Protein AF-A0A846E7J3-F1 (afdb_monomer_lite)

Radius of gyration: 18.84 Å; chains: 1; bounding box: 64×31×43 Å

Structure (mmCIF, N/CA/C/O backbone):
data_AF-A0A846E7J3-F1
#
_entry.id   AF-A0A846E7J3-F1
#
loop_
_atom_site.group_PDB
_atom_site.id
_atom_site.type_symbol
_atom_site.label_atom_id
_atom_site.label_alt_id
_atom_site.label_comp_id
_atom_site.label_asym_id
_atom_site.label_entity_id
_atom_site.label_seq_id
_atom_site.pdbx_PDB_ins_code
_atom_site.Cartn_x
_atom_site.Cartn_y
_atom_site.Cartn_z
_atom_site.occupancy
_atom_site.B_iso_or_equiv
_atom_site.auth_seq_id
_atom_site.auth_comp_id
_atom_site.auth_asym_id
_atom_site.auth_atom_id
_atom_site.pdbx_PDB_model_num
ATOM 1 N N . MET A 1 1 ? -10.128 17.263 27.820 1.00 51.31 1 MET A N 1
ATOM 2 C CA . MET A 1 1 ? -9.434 16.564 26.718 1.00 51.31 1 MET A CA 1
ATOM 3 C C . MET A 1 1 ? -9.575 15.073 26.959 1.00 51.31 1 MET A C 1
ATOM 5 O O . MET A 1 1 ? -9.125 14.605 27.996 1.00 51.31 1 MET A O 1
ATOM 9 N N . HIS A 1 2 ? -10.290 14.361 26.090 1.00 52.81 2 HIS A N 1
ATOM 10 C CA . HIS A 1 2 ? -10.452 12.909 26.187 1.00 52.81 2 HIS A CA 1
ATOM 11 C C . HIS A 1 2 ? -9.273 12.268 25.447 1.00 52.81 2 HIS A C 1
ATOM 13 O O . HIS A 1 2 ? -9.056 12.576 24.278 1.00 52.81 2 HIS A O 1
ATOM 19 N N . ARG A 1 3 ? -8.457 11.469 26.140 1.00 58.25 3 ARG A N 1
ATOM 20 C CA . ARG A 1 3 ? -7.334 10.749 25.526 1.00 58.25 3 ARG A CA 1
ATOM 21 C C . ARG A 1 3 ? -7.919 9.536 24.789 1.00 58.25 3 ARG A C 1
ATOM 23 O O . ARG A 1 3 ? -8.652 8.788 25.436 1.00 58.25 3 ARG A O 1
ATOM 30 N N . PRO A 1 4 ? -7.647 9.342 23.488 1.00 63.47 4 PRO A N 1
ATOM 31 C CA . PRO A 1 4 ? -8.098 8.142 22.798 1.00 63.47 4 PRO A CA 1
ATOM 32 C C . PRO A 1 4 ? -7.545 6.896 23.496 1.00 63.47 4 PRO A C 1
ATOM 34 O O . PRO A 1 4 ? -6.454 6.932 24.077 1.00 63.47 4 PRO A O 1
ATOM 37 N N . SER A 1 5 ? -8.311 5.803 23.460 1.00 80.38 5 SER A N 1
ATOM 38 C CA . SER A 1 5 ? -7.813 4.499 23.910 1.00 80.38 5 SER A CA 1
ATOM 39 C C . SER A 1 5 ? -6.535 4.139 23.140 1.00 80.38 5 SER A C 1
ATOM 41 O O . SER A 1 5 ? -6.382 4.539 21.985 1.00 80.38 5 SER A O 1
ATOM 43 N N . GLU A 1 6 ? -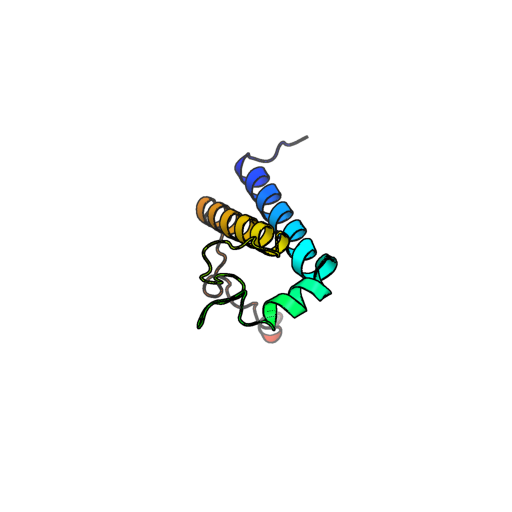5.605 3.411 23.763 1.00 80.88 6 GLU A N 1
ATOM 44 C CA . GLU A 1 6 ? -4.307 3.096 23.143 1.00 80.88 6 GLU A CA 1
ATOM 45 C C . GLU A 1 6 ? -4.454 2.402 21.779 1.00 80.88 6 GLU A C 1
ATOM 47 O O . GLU A 1 6 ? -3.697 2.714 20.864 1.00 80.88 6 GLU A O 1
ATOM 52 N N . ASN A 1 7 ? -5.493 1.578 21.614 1.00 85.12 7 ASN A N 1
ATOM 53 C CA . ASN A 1 7 ? -5.830 0.903 20.359 1.00 85.12 7 ASN A CA 1
ATOM 54 C C . ASN A 1 7 ? -6.211 1.876 19.232 1.00 85.12 7 ASN A C 1
ATOM 56 O O . ASN A 1 7 ? -5.830 1.669 18.084 1.00 85.12 7 ASN A O 1
ATOM 60 N N . ILE A 1 8 ? -6.947 2.950 19.551 1.00 91.06 8 ILE A N 1
ATOM 61 C CA . ILE A 1 8 ? -7.329 3.968 18.557 1.00 91.06 8 ILE A CA 1
ATOM 62 C C . ILE A 1 8 ? -6.087 4.723 18.088 1.00 91.06 8 ILE A C 1
ATOM 64 O O . ILE A 1 8 ? -5.933 4.954 16.897 1.00 91.06 8 ILE A O 1
ATOM 68 N N . ARG A 1 9 ? -5.176 5.057 19.008 1.00 93.88 9 ARG A N 1
ATOM 69 C CA . ARG A 1 9 ? -3.943 5.769 18.656 1.00 93.88 9 ARG A CA 1
ATOM 70 C C . ARG A 1 9 ? -3.020 4.920 17.774 1.00 93.88 9 ARG A C 1
ATOM 72 O O . ARG A 1 9 ? -2.460 5.442 16.821 1.00 93.88 9 ARG A O 1
ATOM 79 N N . GLU A 1 10 ? -2.870 3.633 18.086 1.00 95.50 10 GLU A N 1
ATOM 80 C CA . GLU A 1 10 ? -2.096 2.689 17.263 1.00 95.50 10 GLU A CA 1
ATOM 81 C C . GLU A 1 10 ? -2.689 2.567 15.849 1.00 95.50 10 GLU A C 1
ATOM 83 O O . GLU A 1 10 ? -1.955 2.595 14.866 1.00 95.50 10 GLU A O 1
ATOM 88 N N . LEU A 1 11 ? -4.021 2.520 15.733 1.00 96.31 11 LEU A N 1
ATOM 89 C CA . LEU A 1 11 ? -4.707 2.517 14.441 1.00 96.31 11 LEU A CA 1
ATOM 90 C C . LEU A 1 11 ? -4.500 3.822 13.657 1.00 96.31 11 LEU A C 1
ATOM 92 O O . LEU A 1 11 ? -4.189 3.773 12.469 1.00 96.31 11 LEU A O 1
ATOM 96 N N . GLU A 1 12 ? -4.651 4.982 14.302 1.00 97.06 12 GLU A N 1
ATOM 97 C CA . GLU A 1 12 ? -4.409 6.295 13.684 1.00 97.06 12 GLU A CA 1
ATOM 98 C C . GLU A 1 12 ? -2.970 6.420 13.167 1.00 97.06 12 GLU A C 1
ATOM 100 O O . GLU A 1 12 ? -2.747 6.910 12.057 1.00 97.06 12 GLU A O 1
ATOM 105 N N . GLU A 1 13 ? -1.997 5.947 13.946 1.00 97.56 13 GLU A N 1
ATOM 106 C CA . GLU A 1 13 ? -0.585 5.929 13.569 1.00 97.56 13 GLU A CA 1
ATOM 107 C C . GLU A 1 13 ? -0.330 4.991 12.382 1.00 97.56 13 GLU A C 1
ATOM 109 O O . GLU A 1 13 ? 0.301 5.398 11.406 1.00 97.56 13 GLU A O 1
ATOM 114 N N . ALA A 1 14 ? -0.882 3.774 12.406 1.00 98.06 14 ALA A N 1
ATOM 115 C CA . ALA A 1 14 ? -0.749 2.814 11.312 1.00 98.06 14 ALA A CA 1
ATOM 116 C C . ALA A 1 14 ? -1.358 3.336 9.997 1.00 98.06 14 ALA A C 1
ATOM 118 O O . ALA A 1 14 ? -0.728 3.235 8.943 1.00 98.06 14 ALA A O 1
ATOM 119 N N . ILE A 1 15 ? -2.546 3.951 10.056 1.00 98.12 15 ILE A N 1
ATOM 120 C CA . ILE A 1 15 ? -3.190 4.577 8.890 1.00 98.12 15 ILE A CA 1
ATOM 121 C C . ILE A 1 15 ? -2.341 5.741 8.377 1.00 98.12 15 ILE A C 1
ATOM 123 O O . ILE A 1 15 ? -2.076 5.822 7.180 1.00 98.12 15 ILE A O 1
ATOM 127 N N . SER A 1 16 ? -1.885 6.625 9.267 1.00 98.31 16 SER A N 1
ATOM 128 C CA . SER A 1 16 ? -1.083 7.791 8.878 1.00 98.31 16 SER A CA 1
ATOM 129 C C . SER A 1 16 ? 0.219 7.371 8.197 1.00 98.31 16 SER A C 1
ATOM 131 O O . SER A 1 16 ? 0.557 7.891 7.135 1.00 98.31 16 SER A O 1
ATOM 133 N N . ASN A 1 17 ? 0.913 6.376 8.754 1.00 98.31 17 ASN A N 1
ATOM 134 C CA . ASN A 1 17 ? 2.143 5.834 8.179 1.00 98.31 17 ASN A CA 1
ATOM 135 C C . ASN A 1 17 ? 1.905 5.188 6.809 1.00 98.31 17 ASN A C 1
ATOM 137 O O . ASN A 1 17 ? 2.728 5.349 5.903 1.00 98.31 17 ASN A O 1
ATOM 141 N N . PHE A 1 18 ? 0.780 4.488 6.636 1.00 98.38 18 PHE A N 1
ATOM 142 C CA . PHE A 1 18 ? 0.389 3.948 5.338 1.00 98.38 18 PHE A CA 1
ATOM 143 C C . PHE A 1 18 ? 0.153 5.059 4.310 1.00 98.38 18 PHE A C 1
ATOM 145 O O . PHE A 1 18 ? 0.728 4.990 3.228 1.00 98.38 18 PHE A O 1
ATOM 152 N N . ILE A 1 19 ? -0.624 6.095 4.647 1.00 98.50 19 ILE A N 1
ATOM 153 C CA . ILE A 1 19 ? -0.925 7.207 3.729 1.00 98.50 19 ILE A CA 1
ATOM 154 C C . ILE A 1 19 ? 0.349 7.955 3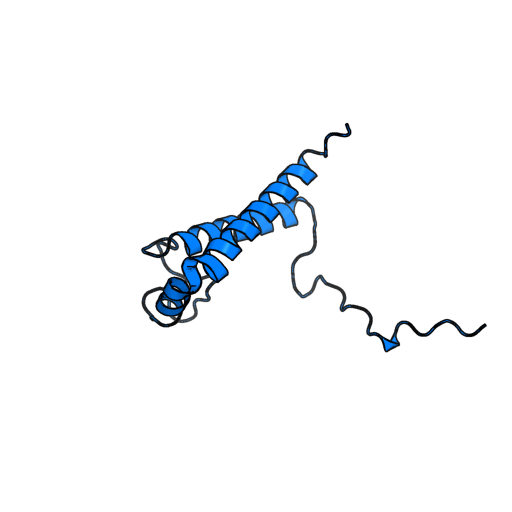.326 1.00 98.50 19 ILE A C 1
ATOM 156 O O . ILE A 1 19 ? 0.588 8.134 2.136 1.00 98.50 19 ILE A O 1
ATOM 160 N N . ILE A 1 20 ? 1.214 8.298 4.285 1.00 98.12 20 ILE A N 1
ATOM 161 C CA . ILE A 1 20 ? 2.491 8.975 4.005 1.00 98.12 20 ILE A CA 1
ATOM 162 C C . ILE A 1 20 ? 3.364 8.128 3.071 1.00 98.12 20 ILE A C 1
ATOM 164 O O . ILE A 1 20 ? 3.954 8.639 2.119 1.00 98.12 20 ILE A O 1
ATOM 168 N N . SER A 1 21 ? 3.447 6.819 3.320 1.00 97.94 21 SER A N 1
ATOM 169 C CA . SER A 1 21 ? 4.248 5.920 2.481 1.00 97.94 21 SER A CA 1
ATOM 170 C C . SER A 1 21 ? 3.626 5.718 1.097 1.00 97.94 21 SER A C 1
ATOM 172 O O . SER A 1 21 ? 4.345 5.592 0.107 1.00 97.94 21 SER A O 1
ATOM 174 N N . PHE A 1 22 ? 2.294 5.705 1.015 1.00 98.12 22 PHE A N 1
ATOM 175 C CA . PHE A 1 22 ? 1.551 5.625 -0.236 1.00 98.12 22 PHE A CA 1
ATOM 176 C C . PHE A 1 22 ? 1.81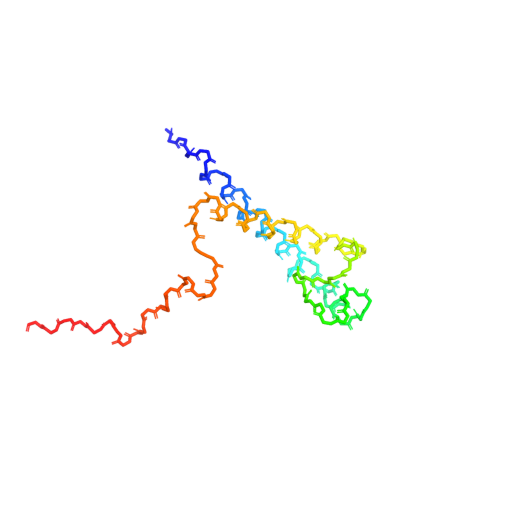9 6.857 -1.105 1.00 98.12 22 PHE A C 1
ATOM 178 O O . PHE A 1 22 ? 2.199 6.705 -2.264 1.00 98.12 22 PHE A O 1
ATOM 185 N N . GLU A 1 23 ? 1.707 8.061 -0.539 1.00 97.88 23 GLU A N 1
ATOM 186 C CA . GLU A 1 23 ? 2.060 9.321 -1.209 1.00 97.88 23 GLU A CA 1
ATOM 187 C C . GLU A 1 23 ? 3.538 9.334 -1.622 1.00 97.88 23 GLU A C 1
ATOM 189 O O . GLU A 1 23 ? 3.872 9.715 -2.743 1.00 97.88 23 GLU A O 1
ATOM 194 N N . GLY A 1 24 ? 4.427 8.812 -0.771 1.00 96.19 24 GLY A N 1
ATOM 195 C CA . GLY A 1 24 ? 5.843 8.652 -1.095 1.00 96.19 24 GLY A CA 1
ATOM 196 C C . GLY A 1 24 ? 6.085 7.878 -2.394 1.00 96.19 24 GLY A C 1
ATOM 197 O O . GLY A 1 24 ? 6.918 8.287 -3.193 1.00 96.19 24 GLY A O 1
ATOM 198 N N . VAL A 1 25 ? 5.339 6.798 -2.639 1.00 96.19 25 VAL A N 1
ATOM 199 C CA . VAL A 1 25 ? 5.486 5.950 -3.837 1.00 96.19 25 VAL A CA 1
ATOM 200 C C . VAL A 1 25 ? 4.724 6.491 -5.047 1.00 96.19 25 VAL A C 1
ATOM 202 O O . VAL A 1 25 ? 5.250 6.477 -6.164 1.00 96.19 25 VAL A O 1
ATOM 205 N N . PHE A 1 26 ? 3.465 6.878 -4.847 1.00 95.62 26 PHE 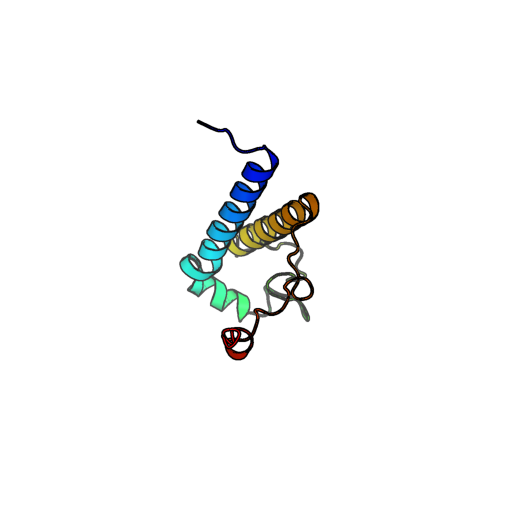A N 1
ATOM 206 C CA . PHE A 1 26 ? 2.517 7.131 -5.934 1.00 95.62 26 PHE A CA 1
ATOM 207 C C . PHE A 1 26 ? 2.350 8.609 -6.285 1.00 95.62 26 PHE A C 1
ATOM 209 O O . PHE A 1 26 ? 1.759 8.899 -7.322 1.00 95.62 26 PHE A O 1
ATOM 216 N N . ASP A 1 27 ? 2.890 9.519 -5.474 1.00 96.69 27 ASP A N 1
ATOM 217 C CA . ASP A 1 27 ? 2.935 10.952 -5.768 1.00 96.69 27 ASP A CA 1
ATOM 218 C C . ASP A 1 27 ? 4.388 11.426 -5.912 1.00 96.69 27 ASP A C 1
ATOM 220 O O . ASP A 1 27 ? 4.834 11.765 -7.009 1.00 96.69 27 ASP A O 1
ATOM 224 N N . HIS A 1 28 ? 5.179 11.348 -4.838 1.00 94.75 28 HIS A N 1
ATOM 225 C CA . HIS A 1 28 ? 6.532 11.913 -4.817 1.00 94.75 28 HIS A CA 1
ATOM 226 C C . HIS A 1 28 ? 7.537 11.149 -5.701 1.00 94.75 28 HIS A C 1
ATOM 228 O O . HIS A 1 28 ? 8.300 11.777 -6.434 1.00 94.75 28 HIS A O 1
ATOM 234 N N . ASP A 1 29 ? 7.522 9.811 -5.678 1.00 93.69 29 ASP A N 1
ATOM 235 C CA . ASP A 1 29 ? 8.429 8.964 -6.472 1.00 93.69 29 ASP A CA 1
ATOM 236 C C . ASP A 1 29 ? 7.821 8.478 -7.794 1.00 93.69 29 ASP A C 1
ATOM 238 O O . ASP A 1 29 ? 8.319 7.517 -8.384 1.00 93.69 29 ASP A O 1
ATOM 242 N N . TRP A 1 30 ? 6.753 9.099 -8.301 1.00 93.88 30 TRP A N 1
ATOM 243 C CA . TRP A 1 30 ? 5.981 8.524 -9.409 1.00 93.88 30 TRP A CA 1
ATOM 244 C C . TRP A 1 30 ? 6.820 8.130 -10.640 1.00 93.88 30 TRP A C 1
ATOM 246 O O . TRP A 1 30 ? 6.636 7.049 -11.207 1.00 93.88 30 TRP A O 1
ATOM 256 N N . ASP A 1 31 ? 7.779 8.964 -11.047 1.00 92.19 31 ASP A N 1
ATOM 257 C CA . ASP A 1 31 ? 8.659 8.653 -12.179 1.00 92.19 31 ASP A CA 1
ATOM 258 C C . ASP A 1 31 ? 9.565 7.444 -11.912 1.00 92.19 31 ASP A C 1
ATOM 260 O O . ASP A 1 31 ? 9.712 6.580 -12.781 1.00 92.19 31 ASP A O 1
AT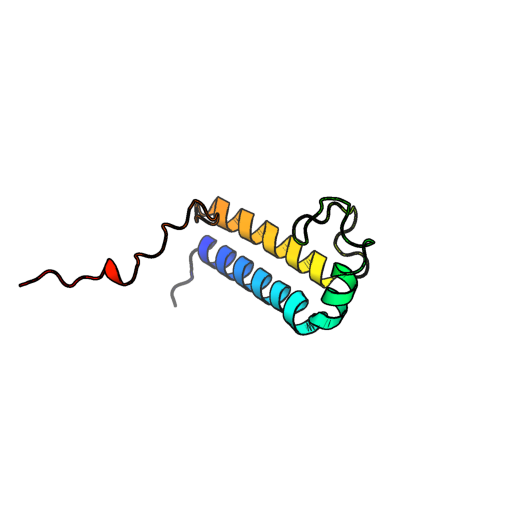OM 264 N N . MET A 1 32 ? 10.113 7.337 -10.699 1.00 89.50 32 MET A N 1
ATOM 265 C CA . MET A 1 32 ? 10.904 6.182 -10.276 1.00 89.50 32 MET A CA 1
ATOM 266 C C . MET A 1 32 ? 10.040 4.919 -10.208 1.00 89.50 32 MET A C 1
ATOM 268 O O . MET A 1 32 ? 10.429 3.872 -10.724 1.00 89.50 32 MET A O 1
ATOM 272 N N . THR A 1 33 ? 8.839 5.038 -9.643 1.00 91.62 33 THR A N 1
ATOM 273 C CA . THR A 1 33 ? 7.844 3.968 -9.551 1.00 91.62 33 THR A CA 1
ATOM 274 C C . THR A 1 33 ? 7.498 3.410 -10.931 1.00 91.62 33 THR A C 1
ATOM 276 O O . THR A 1 33 ? 7.556 2.198 -11.125 1.00 91.62 33 THR A O 1
ATOM 279 N N . LYS A 1 34 ? 7.220 4.259 -11.930 1.00 91.50 34 LYS A N 1
ATOM 280 C CA . LYS A 1 34 ? 6.969 3.799 -13.309 1.00 91.50 34 LYS A CA 1
ATOM 281 C C . LYS A 1 34 ? 8.142 3.006 -13.879 1.00 91.50 34 LYS A C 1
ATOM 283 O O . LYS A 1 34 ? 7.927 1.941 -14.456 1.00 91.50 34 LYS A O 1
ATOM 288 N N . ASN A 1 35 ? 9.366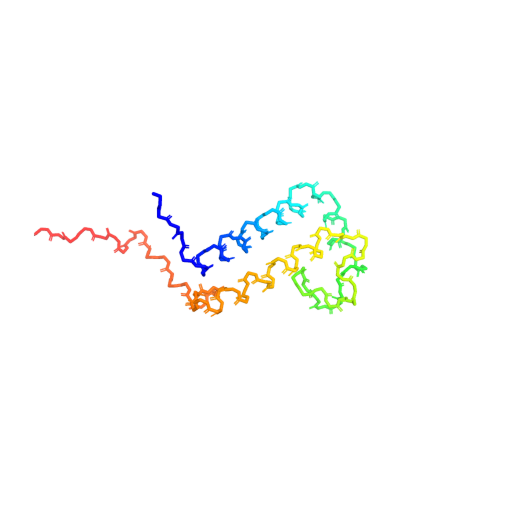 3.504 -13.711 1.00 88.88 35 ASN A N 1
ATOM 289 C CA . ASN A 1 35 ? 10.557 2.824 -14.220 1.00 88.88 35 ASN A CA 1
ATOM 290 C C . ASN A 1 35 ? 10.737 1.456 -13.554 1.00 88.88 35 ASN A C 1
ATOM 292 O O . ASN A 1 35 ? 10.955 0.466 -14.240 1.00 88.88 35 ASN A O 1
ATOM 296 N N . CYS A 1 36 ? 10.564 1.374 -12.236 1.00 87.44 36 CYS A N 1
ATOM 297 C CA . CYS A 1 36 ? 10.752 0.122 -11.509 1.00 87.44 36 CYS A CA 1
ATOM 298 C C . CYS A 1 36 ? 9.629 -0.898 -11.739 1.00 87.44 36 CYS A C 1
ATOM 300 O O . CYS A 1 36 ? 9.877 -2.092 -11.649 1.00 87.44 36 CYS A O 1
ATOM 302 N N . ILE A 1 37 ? 8.396 -0.458 -12.017 1.00 86.44 37 ILE A N 1
ATOM 303 C CA . ILE A 1 37 ? 7.283 -1.366 -12.358 1.00 86.44 37 ILE A CA 1
ATOM 304 C C . ILE A 1 37 ? 7.433 -1.923 -13.777 1.00 86.44 37 ILE A C 1
ATOM 306 O O . ILE A 1 37 ? 6.987 -3.034 -14.045 1.00 86.44 37 ILE A O 1
ATOM 310 N N . THR A 1 38 ? 8.010 -1.143 -14.693 1.00 84.12 38 THR A N 1
ATOM 311 C CA . THR A 1 38 ? 8.179 -1.547 -16.099 1.00 84.12 38 THR A CA 1
ATOM 312 C C . THR A 1 38 ? 9.458 -2.340 -16.357 1.00 84.12 38 THR A C 1
ATOM 314 O O . THR A 1 38 ? 9.575 -2.955 -17.414 1.00 84.12 38 THR A O 1
ATOM 317 N N . ASP A 1 39 ? 10.396 -2.338 -15.411 1.00 76.62 39 ASP A N 1
ATOM 318 C CA . ASP A 1 39 ? 11.619 -3.134 -15.449 1.00 76.62 39 ASP A CA 1
ATOM 319 C C . ASP A 1 39 ? 11.423 -4.463 -14.695 1.00 76.62 39 ASP A C 1
ATOM 321 O O . ASP A 1 39 ? 11.153 -4.483 -13.490 1.00 76.62 39 ASP A O 1
ATOM 325 N N . ASP A 1 40 ? 11.612 -5.581 -15.401 1.00 67.81 40 ASP A N 1
ATOM 326 C CA . ASP A 1 40 ? 11.467 -6.950 -14.881 1.00 67.81 40 ASP A CA 1
ATOM 327 C C . ASP A 1 40 ? 12.442 -7.275 -13.721 1.00 67.81 40 ASP A C 1
ATOM 329 O O . ASP A 1 40 ? 12.340 -8.323 -13.082 1.00 67.81 40 ASP A O 1
ATOM 333 N N . CYS A 1 41 ? 13.397 -6.393 -13.399 1.00 71.31 41 CYS A N 1
ATOM 334 C CA . CYS A 1 41 ? 14.384 -6.622 -12.340 1.00 71.31 41 CYS A CA 1
ATOM 335 C C . CYS A 1 41 ? 13.859 -6.425 -10.902 1.00 71.31 41 CYS A C 1
ATOM 337 O O . CYS A 1 41 ? 14.526 -6.854 -9.955 1.00 71.31 41 CYS A O 1
ATOM 339 N N . PHE A 1 42 ? 12.703 -5.780 -10.695 1.00 81.81 42 PHE A N 1
ATOM 340 C CA . PHE A 1 42 ? 12.232 -5.405 -9.346 1.00 81.81 42 PHE A CA 1
ATOM 341 C C . PHE A 1 42 ? 11.099 -6.269 -8.791 1.00 81.81 42 PHE A C 1
ATOM 343 O O . PHE A 1 42 ? 10.828 -6.211 -7.586 1.00 81.81 42 PHE A O 1
ATOM 350 N N . ILE A 1 43 ? 10.450 -7.067 -9.633 1.00 85.81 43 ILE A N 1
ATOM 351 C CA . ILE A 1 43 ? 9.348 -7.963 -9.277 1.00 85.81 43 ILE A CA 1
ATOM 352 C C . ILE A 1 43 ? 9.638 -9.302 -9.955 1.00 85.81 43 ILE A C 1
ATOM 354 O O . ILE A 1 43 ? 9.898 -9.341 -11.150 1.00 85.81 43 ILE A O 1
ATOM 358 N N . ARG A 1 44 ? 9.629 -10.408 -9.202 1.00 86.25 44 ARG A N 1
ATOM 359 C CA . ARG A 1 44 ? 9.861 -11.740 -9.787 1.00 86.25 44 ARG A CA 1
ATOM 360 C C . ARG A 1 44 ? 8.712 -12.158 -10.698 1.00 86.25 44 ARG A C 1
ATOM 362 O O . ARG A 1 44 ? 7.588 -11.694 -10.529 1.00 86.25 44 ARG A O 1
ATOM 369 N N . ASP A 1 45 ? 8.963 -13.151 -11.546 1.00 83.44 45 ASP A N 1
ATOM 370 C CA . ASP A 1 45 ? 7.913 -13.860 -12.279 1.00 83.44 45 ASP A CA 1
ATOM 371 C C . ASP A 1 45 ? 6.781 -14.297 -11.327 1.00 83.44 45 ASP A C 1
ATOM 373 O O . ASP A 1 45 ? 7.009 -15.048 -10.373 1.00 83.44 45 ASP A O 1
ATOM 377 N N . ASN A 1 46 ? 5.553 -13.842 -11.606 1.00 86.25 46 ASN A N 1
ATOM 378 C CA . ASN A 1 46 ? 4.331 -14.019 -10.795 1.00 86.25 46 ASN A CA 1
ATOM 379 C C . ASN A 1 46 ? 4.253 -13.210 -9.485 1.00 86.25 46 ASN A C 1
ATOM 381 O O . ASN A 1 46 ? 3.321 -13.403 -8.702 1.00 86.25 46 ASN A O 1
ATOM 385 N N . GLY A 1 47 ? 5.200 -12.310 -9.235 1.00 89.62 47 GLY A N 1
ATOM 386 C CA . GLY A 1 47 ? 5.107 -11.325 -8.166 1.00 89.62 47 GLY A CA 1
ATOM 387 C C . GLY A 1 47 ? 4.070 -10.244 -8.475 1.00 89.62 47 GLY A C 1
ATOM 388 O O . GLY A 1 47 ? 3.669 -10.023 -9.617 1.00 89.62 47 GLY A O 1
ATOM 389 N N . THR A 1 48 ? 3.645 -9.537 -7.435 1.00 90.44 48 THR A N 1
ATOM 390 C CA . THR A 1 48 ? 2.835 -8.317 -7.556 1.00 90.44 48 THR A CA 1
ATOM 391 C C . THR A 1 48 ? 3.587 -7.151 -6.933 1.00 90.44 48 THR A C 1
ATOM 393 O O . THR A 1 48 ? 4.579 -7.348 -6.238 1.00 90.44 48 THR A O 1
ATOM 396 N N . PHE A 1 49 ? 3.097 -5.925 -7.108 1.00 90.25 49 PHE A N 1
ATOM 397 C CA . PHE A 1 49 ? 3.679 -4.767 -6.429 1.00 90.25 49 PHE A CA 1
ATOM 398 C C . PHE A 1 49 ? 3.749 -4.955 -4.897 1.00 90.25 49 PHE A C 1
ATOM 400 O O . PHE A 1 49 ? 4.755 -4.630 -4.273 1.00 90.25 49 PHE A O 1
ATOM 407 N N . ILE A 1 50 ? 2.690 -5.518 -4.301 1.00 91.31 50 ILE A N 1
ATOM 408 C CA . ILE A 1 50 ? 2.563 -5.720 -2.847 1.00 91.31 50 ILE A CA 1
ATOM 409 C C . ILE A 1 50 ? 3.349 -6.949 -2.361 1.00 91.31 50 ILE A C 1
ATOM 411 O O . ILE A 1 50 ? 3.803 -7.006 -1.217 1.00 91.31 50 ILE A O 1
ATOM 415 N N . GLN A 1 51 ? 3.516 -7.945 -3.230 1.00 91.88 51 GLN A N 1
ATOM 416 C CA . GLN A 1 51 ? 4.264 -9.171 -2.962 1.00 91.88 51 GLN A CA 1
ATOM 417 C C . GLN A 1 51 ? 5.275 -9.396 -4.094 1.00 91.88 51 GLN A C 1
ATOM 419 O O . GLN A 1 51 ? 5.046 -10.239 -4.966 1.00 91.88 51 GLN A O 1
ATOM 424 N N . PRO A 1 52 ? 6.384 -8.634 -4.121 1.00 91.00 52 PRO A N 1
ATOM 425 C CA . PRO A 1 52 ? 7.305 -8.630 -5.259 1.00 91.00 52 PRO A CA 1
ATOM 426 C C . PRO A 1 52 ? 8.128 -9.919 -5.379 1.00 91.00 52 PRO A C 1
ATOM 428 O O . PRO A 1 52 ? 8.732 -10.178 -6.419 1.00 91.00 52 PRO A O 1
ATOM 431 N N . GLY A 1 53 ? 8.182 -10.730 -4.318 1.00 90.12 53 GLY A N 1
ATOM 432 C CA . GLY A 1 53 ? 8.911 -12.000 -4.290 1.00 90.12 53 GLY A CA 1
ATOM 433 C C . GLY A 1 53 ? 10.438 -11.857 -4.277 1.00 90.12 53 GLY A C 1
ATOM 434 O O . GLY A 1 53 ? 11.144 -12.861 -4.367 1.00 90.12 53 GLY A O 1
ATOM 435 N N . VAL A 1 54 ? 10.962 -10.635 -4.173 1.00 89.69 54 VAL A N 1
ATOM 436 C CA . VAL A 1 54 ? 12.402 -10.341 -4.110 1.00 89.69 54 VAL A CA 1
ATOM 437 C C . VAL A 1 54 ? 12.923 -10.413 -2.672 1.00 89.69 54 VAL A C 1
ATOM 439 O O . VAL A 1 54 ? 12.161 -10.264 -1.722 1.00 89.69 54 VAL A O 1
ATOM 442 N N . SER A 1 55 ? 14.227 -10.644 -2.498 1.00 87.19 55 SER A N 1
ATOM 443 C CA . SER A 1 55 ? 14.846 -10.747 -1.167 1.00 87.19 55 SER A CA 1
ATOM 444 C C . SER A 1 55 ? 14.991 -9.405 -0.449 1.00 87.19 55 SER A C 1
ATOM 446 O O . SER A 1 55 ? 14.932 -9.367 0.775 1.00 87.19 55 SER A O 1
ATOM 448 N N . ASP A 1 56 ? 15.212 -8.324 -1.202 1.00 89.44 56 ASP A N 1
ATOM 449 C CA . ASP A 1 56 ? 15.297 -6.960 -0.681 1.00 89.44 56 ASP A CA 1
ATOM 450 C C . ASP A 1 56 ? 14.261 -6.082 -1.387 1.00 89.44 56 ASP A C 1
ATOM 452 O O . ASP A 1 56 ? 14.399 -5.699 -2.552 1.00 89.44 56 ASP A O 1
ATOM 456 N N . GLU A 1 57 ? 13.194 -5.787 -0.655 1.00 89.94 57 GLU A N 1
ATOM 457 C CA . GLU A 1 57 ? 12.067 -4.990 -1.125 1.00 89.94 57 GLU A CA 1
ATOM 458 C C . GLU A 1 57 ? 12.369 -3.483 -1.148 1.00 89.94 57 GLU A C 1
ATOM 460 O O . GLU A 1 57 ? 11.607 -2.717 -1.735 1.00 89.94 57 GLU A O 1
ATOM 465 N N . SER A 1 58 ? 13.504 -3.048 -0.606 1.00 88.69 58 SER A N 1
ATOM 466 C CA . SER A 1 58 ? 13.947 -1.650 -0.604 1.00 88.69 58 SER A CA 1
ATOM 467 C C . SER A 1 58 ? 15.067 -1.377 -1.608 1.00 88.69 58 SER A C 1
ATOM 469 O O . SER A 1 58 ? 15.427 -0.216 -1.811 1.00 88.69 58 SER A O 1
ATOM 471 N N . ASN A 1 59 ? 15.626 -2.417 -2.239 1.00 83.56 59 ASN A N 1
ATOM 472 C CA . ASN A 1 59 ? 16.789 -2.292 -3.116 1.00 83.56 59 ASN A CA 1
ATOM 473 C C . ASN A 1 59 ? 16.531 -1.307 -4.265 1.00 83.56 59 ASN A C 1
ATOM 475 O O . ASN A 1 59 ? 15.682 -1.555 -5.120 1.00 83.56 59 ASN A O 1
ATOM 479 N N . ASN A 1 60 ? 17.266 -0.191 -4.267 1.00 83.12 60 ASN A N 1
ATOM 480 C CA . ASN A 1 60 ? 17.116 0.947 -5.183 1.00 83.12 60 ASN A CA 1
ATOM 481 C C . ASN A 1 60 ? 15.704 1.555 -5.248 1.00 83.12 60 ASN A C 1
ATOM 483 O O . ASN A 1 60 ? 15.441 2.381 -6.113 1.00 83.12 60 ASN A O 1
ATOM 487 N N . TRP A 1 61 ? 14.807 1.195 -4.329 1.00 88.19 61 TRP A N 1
ATOM 488 C CA . TRP A 1 61 ? 13.435 1.687 -4.283 1.00 88.19 61 TRP A CA 1
ATOM 489 C C . TRP A 1 61 ? 12.922 1.713 -2.841 1.00 88.19 61 TRP A C 1
ATOM 491 O O . TRP A 1 61 ? 11.999 1.000 -2.443 1.00 88.19 61 TRP A O 1
ATOM 501 N N . TRP A 1 62 ? 13.562 2.555 -2.033 1.00 89.31 62 TRP A N 1
ATOM 502 C CA . TRP A 1 62 ? 13.311 2.684 -0.595 1.00 89.31 62 TRP A CA 1
ATOM 503 C C . TRP A 1 62 ? 11.835 2.944 -0.245 1.00 89.31 62 TRP A C 1
ATOM 505 O O . TRP A 1 62 ? 11.306 2.354 0.702 1.00 89.31 62 TRP A O 1
ATOM 515 N N . ASN A 1 63 ? 11.152 3.798 -1.015 1.00 92.56 63 ASN A N 1
ATOM 516 C CA . ASN A 1 63 ? 9.757 4.140 -0.741 1.00 92.56 63 ASN A CA 1
ATOM 517 C C . ASN A 1 63 ? 8.815 2.941 -0.929 1.00 92.56 63 ASN A C 1
ATOM 519 O O . ASN A 1 63 ? 7.861 2.810 -0.162 1.00 92.56 63 ASN A O 1
ATOM 523 N N . ARG A 1 64 ? 9.118 1.998 -1.840 1.00 93.81 64 ARG A N 1
ATOM 524 C CA . ARG A 1 64 ? 8.383 0.724 -1.918 1.00 93.81 64 ARG A CA 1
ATOM 525 C C . ARG A 1 64 ? 8.528 -0.055 -0.620 1.00 93.81 64 ARG A C 1
ATOM 527 O O . ARG A 1 64 ? 7.521 -0.456 -0.052 1.00 93.81 64 ARG A O 1
ATOM 534 N N . GLY A 1 65 ? 9.752 -0.242 -0.133 1.00 94.19 65 GLY A N 1
ATOM 535 C CA . GLY A 1 65 ? 9.992 -0.951 1.126 1.00 94.19 65 GLY A CA 1
ATOM 536 C C . GLY A 1 65 ? 9.233 -0.332 2.304 1.00 94.19 65 GLY A C 1
ATOM 537 O O . GLY A 1 65 ? 8.572 -1.046 3.058 1.00 94.19 65 GLY A O 1
ATOM 538 N N . SER A 1 66 ? 9.249 1.002 2.403 1.00 95.81 66 SER A N 1
ATOM 539 C CA . SER A 1 66 ? 8.486 1.750 3.413 1.00 95.81 66 SER A CA 1
ATOM 540 C C . SER A 1 66 ? 6.980 1.492 3.301 1.00 95.81 66 SER A C 1
ATOM 542 O O . SER A 1 66 ? 6.339 1.151 4.295 1.00 95.81 66 SER A O 1
ATOM 544 N N . LEU A 1 67 ? 6.426 1.560 2.086 1.00 97.38 67 LEU A N 1
ATOM 545 C CA . LEU A 1 67 ? 5.014 1.277 1.833 1.00 97.38 67 LEU A CA 1
ATOM 546 C C . LEU A 1 67 ? 4.637 -0.168 2.175 1.00 97.38 67 LEU A C 1
ATOM 548 O O . LEU A 1 67 ? 3.614 -0.383 2.819 1.00 97.38 67 LEU A O 1
ATOM 552 N N . LEU A 1 68 ? 5.445 -1.160 1.794 1.00 96.44 68 LEU A N 1
ATOM 553 C CA . LEU A 1 68 ? 5.156 -2.565 2.099 1.00 96.44 68 LEU A CA 1
ATOM 554 C C . LEU A 1 68 ? 5.201 -2.841 3.603 1.00 96.44 68 LEU A C 1
ATOM 556 O O . LEU A 1 68 ? 4.346 -3.561 4.120 1.00 96.44 68 LEU A O 1
ATOM 560 N N . SER A 1 69 ? 6.153 -2.236 4.316 1.00 96.69 69 SER A N 1
ATOM 561 C CA . SER A 1 69 ? 6.218 -2.316 5.775 1.00 96.69 69 SER A CA 1
ATOM 562 C C . SER A 1 69 ? 4.992 -1.674 6.427 1.00 96.69 69 SER A C 1
ATOM 564 O O . SER A 1 69 ? 4.366 -2.291 7.287 1.00 96.69 69 SER A O 1
ATOM 566 N N . ALA A 1 70 ? 4.620 -0.460 6.006 1.00 98.06 70 ALA A N 1
ATOM 567 C CA . ALA A 1 70 ? 3.466 0.255 6.548 1.00 98.06 70 ALA A CA 1
ATOM 568 C C . ALA A 1 70 ? 2.145 -0.469 6.245 1.00 98.06 70 ALA A C 1
ATOM 570 O O . ALA A 1 70 ? 1.287 -0.578 7.116 1.00 98.06 70 ALA A O 1
ATOM 571 N N . TYR A 1 71 ? 2.004 -1.022 5.037 1.00 97.31 71 TYR A N 1
ATOM 572 C CA . TYR A 1 71 ? 0.850 -1.822 4.638 1.00 97.31 71 TYR A CA 1
ATOM 573 C C . TYR A 1 71 ? 0.691 -3.069 5.515 1.00 97.31 71 TYR A C 1
ATOM 575 O O . TYR A 1 71 ? -0.381 -3.284 6.072 1.00 97.31 71 TYR A O 1
ATOM 583 N N . ARG A 1 72 ? 1.752 -3.869 5.689 1.00 97.00 72 ARG A N 1
ATOM 584 C CA . ARG A 1 72 ? 1.699 -5.086 6.523 1.00 97.00 72 ARG A CA 1
ATOM 585 C C . ARG A 1 72 ? 1.375 -4.758 7.975 1.00 97.00 72 ARG A C 1
ATOM 587 O O . ARG A 1 72 ? 0.517 -5.408 8.561 1.00 97.00 72 ARG A O 1
ATOM 594 N N . HIS A 1 73 ? 1.994 -3.710 8.515 1.00 97.62 73 HIS A N 1
ATOM 595 C CA . HIS A 1 73 ? 1.703 -3.263 9.870 1.00 97.62 73 HIS A CA 1
ATOM 596 C C . HIS A 1 73 ? 0.246 -2.801 10.029 1.00 97.62 73 HIS A C 1
ATOM 598 O O . HIS A 1 73 ? -0.407 -3.144 11.011 1.00 97.62 73 HIS A O 1
ATOM 604 N N . LEU A 1 74 ? -0.303 -2.077 9.047 1.00 97.31 74 LEU A N 1
ATOM 605 C CA . LEU A 1 74 ? -1.712 -1.690 9.064 1.00 97.31 74 LEU A CA 1
ATOM 606 C C . LEU A 1 74 ? -2.635 -2.917 9.078 1.00 97.31 74 LEU A C 1
ATOM 608 O O . LEU A 1 74 ? -3.568 -2.946 9.874 1.00 97.31 74 LEU A O 1
ATOM 612 N N . ILE A 1 75 ? -2.363 -3.937 8.259 1.00 95.81 75 ILE A N 1
ATOM 613 C CA . ILE A 1 75 ? -3.134 -5.193 8.259 1.00 95.81 75 ILE A CA 1
ATOM 614 C C . ILE A 1 75 ? -3.106 -5.858 9.642 1.00 95.81 75 ILE A C 1
ATOM 616 O O . ILE A 1 75 ? -4.164 -6.171 10.182 1.00 95.81 75 ILE A O 1
ATOM 620 N N . GLU A 1 76 ? -1.931 -5.975 10.269 1.00 96.06 76 GLU A N 1
ATOM 621 C CA . GLU A 1 76 ? -1.795 -6.528 11.626 1.00 96.06 76 GLU A CA 1
ATOM 622 C C . GLU A 1 76 ? -2.625 -5.754 12.663 1.00 96.06 76 GLU A C 1
ATOM 624 O O . GLU A 1 76 ? -3.277 -6.348 13.527 1.00 96.06 76 GLU A O 1
ATOM 629 N N . VAL A 1 77 ? -2.625 -4.419 12.587 1.00 95.94 77 VAL A N 1
ATOM 630 C CA . VAL A 1 77 ? -3.404 -3.567 13.496 1.00 95.94 77 VAL A CA 1
ATOM 631 C C . VAL A 1 77 ? -4.906 -3.712 13.237 1.00 95.94 77 VAL A C 1
ATOM 633 O O . VAL A 1 77 ? -5.685 -3.756 14.192 1.00 95.94 77 VAL A O 1
ATOM 636 N N . LEU A 1 78 ? -5.335 -3.827 11.979 1.00 94.56 78 LEU A N 1
ATOM 637 C CA . LEU A 1 78 ? -6.735 -4.073 11.629 1.00 94.56 78 LEU A CA 1
ATOM 638 C C . LEU A 1 78 ? -7.203 -5.439 12.155 1.00 94.56 78 LEU A C 1
ATOM 640 O O . LEU A 1 78 ? -8.249 -5.502 12.803 1.00 94.56 78 LEU A O 1
ATOM 644 N N . ASP A 1 79 ? -6.400 -6.493 11.977 1.00 93.44 79 ASP A N 1
ATOM 645 C CA . ASP A 1 79 ? -6.649 -7.836 12.520 1.00 93.44 79 ASP A CA 1
ATOM 646 C C . ASP A 1 79 ? -6.783 -7.816 14.046 1.00 93.44 79 ASP A C 1
ATOM 648 O O . ASP A 1 79 ? -7.772 -8.298 14.604 1.00 93.44 79 ASP A O 1
ATOM 652 N N . LYS A 1 80 ? -5.827 -7.185 14.740 1.00 93.69 80 LYS A N 1
ATOM 653 C CA . LYS A 1 80 ? -5.825 -7.044 16.207 1.00 93.69 80 LYS A CA 1
ATOM 654 C C . LYS A 1 80 ? -7.092 -6.366 16.732 1.00 93.69 80 LYS A C 1
ATOM 656 O O . LYS A 1 80 ? -7.560 -6.685 17.826 1.00 93.69 80 LYS A O 1
ATOM 661 N N . ASN A 1 81 ? -7.650 -5.435 15.961 1.00 91.88 81 ASN A N 1
ATOM 662 C CA . ASN A 1 81 ? -8.862 -4.699 16.310 1.00 91.88 81 ASN A CA 1
ATOM 663 C C . ASN A 1 81 ? -10.149 -5.333 15.750 1.00 91.88 81 ASN A C 1
ATOM 665 O O . ASN A 1 81 ? -11.228 -4.785 15.970 1.00 91.88 81 ASN A O 1
ATOM 669 N N . ASN A 1 82 ? -10.066 -6.491 15.082 1.00 91.00 82 ASN A N 1
ATOM 670 C CA . ASN A 1 82 ? -11.183 -7.152 14.396 1.00 91.00 82 ASN A CA 1
ATOM 671 C C . ASN A 1 82 ? -11.891 -6.224 13.390 1.00 91.00 82 ASN A C 1
ATOM 673 O O . ASN A 1 82 ? -13.113 -6.273 13.234 1.00 91.00 82 ASN A O 1
ATOM 677 N N . ILE A 1 83 ? -11.126 -5.349 12.732 1.00 90.56 83 ILE A N 1
ATOM 678 C CA . ILE A 1 83 ? -11.635 -4.442 11.707 1.00 90.56 83 ILE A CA 1
ATOM 679 C C . ILE A 1 83 ? -11.588 -5.176 10.360 1.00 90.56 83 ILE A C 1
ATOM 681 O O . ILE A 1 83 ? -10.502 -5.546 9.902 1.00 90.56 83 ILE A O 1
ATOM 685 N N . PRO A 1 84 ? -12.736 -5.391 9.697 1.00 89.44 84 PRO A N 1
ATOM 686 C CA . PRO A 1 84 ? -12.765 -6.106 8.431 1.00 89.44 84 PRO A CA 1
ATOM 687 C C . PRO A 1 84 ? -12.132 -5.282 7.302 1.00 89.44 84 PRO A C 1
ATOM 689 O O . PRO A 1 84 ? -12.434 -4.100 7.151 1.00 89.44 84 PRO A O 1
ATOM 692 N N . HIS A 1 85 ? -11.270 -5.905 6.496 1.00 85.12 85 HIS A N 1
ATOM 693 C CA . HIS A 1 85 ? -10.437 -5.187 5.518 1.00 85.12 85 HIS A CA 1
ATOM 694 C C . HIS A 1 85 ? -10.126 -5.991 4.243 1.00 85.12 85 HIS A C 1
ATOM 696 O O . HIS A 1 85 ? -9.220 -5.646 3.485 1.00 85.12 85 HIS A O 1
ATOM 702 N N . SER A 1 86 ? -10.888 -7.054 3.977 1.00 79.06 86 SER A N 1
ATOM 703 C CA . SER A 1 86 ? -10.857 -7.767 2.698 1.00 79.06 86 SER A CA 1
ATOM 704 C C . SER A 1 86 ? -12.099 -7.438 1.866 1.00 79.06 86 SER A C 1
ATOM 706 O O . SER A 1 86 ? -13.133 -7.033 2.405 1.00 79.06 86 SER A O 1
ATOM 708 N N . ALA A 1 87 ? -12.011 -7.626 0.546 1.00 67.38 87 ALA A N 1
ATOM 709 C CA . ALA A 1 87 ? -13.123 -7.380 -0.376 1.00 67.38 87 ALA A CA 1
ATOM 710 C C . ALA A 1 87 ? -14.386 -8.195 -0.031 1.00 67.38 87 ALA A C 1
ATOM 712 O O . ALA A 1 87 ? -15.493 -7.771 -0.342 1.00 67.38 87 ALA A O 1
ATOM 713 N N . GLU A 1 88 ? -14.231 -9.329 0.653 1.00 64.19 88 GLU A N 1
ATOM 714 C CA . GLU A 1 88 ? -15.337 -10.176 1.112 1.00 64.19 88 GLU A CA 1
ATOM 715 C C . GLU A 1 88 ? -16.024 -9.629 2.372 1.00 64.19 88 GLU A C 1
ATOM 717 O O . GLU A 1 88 ? -17.153 -10.002 2.687 1.00 64.19 88 GLU A O 1
ATOM 722 N N . CYS A 1 89 ? -15.357 -8.733 3.102 1.00 61.91 89 CYS A N 1
ATOM 723 C CA . CYS A 1 89 ? -15.865 -8.177 4.347 1.00 61.91 89 CYS A CA 1
ATOM 724 C C . CYS A 1 89 ? -16.656 -6.875 4.177 1.00 61.91 89 CYS A C 1
ATOM 726 O O . CYS A 1 89 ? -17.415 -6.500 5.074 1.00 61.91 89 CYS A O 1
ATOM 728 N N . ILE A 1 90 ? -16.474 -6.168 3.061 1.00 60.38 90 ILE A N 1
ATOM 729 C CA . ILE A 1 90 ? -17.231 -4.954 2.767 1.00 60.38 90 ILE A CA 1
ATOM 730 C C . ILE A 1 90 ? -18.547 -5.399 2.134 1.00 60.38 90 ILE A C 1
ATOM 732 O O . ILE A 1 90 ? -18.582 -5.792 0.970 1.00 60.38 90 ILE A O 1
ATOM 736 N N . GLN A 1 91 ? -19.637 -5.353 2.910 1.00 58.50 91 GLN A N 1
ATOM 737 C CA . GLN A 1 91 ? -20.986 -5.465 2.349 1.00 58.50 91 GLN A CA 1
ATOM 738 C C . GLN A 1 91 ? -21.073 -4.467 1.184 1.00 58.50 91 GLN A C 1
ATOM 740 O O . GLN A 1 91 ? -20.725 -3.297 1.392 1.00 58.50 91 GLN A O 1
ATOM 745 N N . PRO A 1 92 ? -21.466 -4.892 -0.032 1.00 65.81 92 PRO A N 1
ATOM 746 C CA . PRO A 1 92 ? -21.569 -3.975 -1.154 1.00 65.81 92 PRO A CA 1
ATOM 747 C C . PRO A 1 92 ? -22.428 -2.789 -0.730 1.00 65.81 92 PRO A C 1
ATOM 749 O O . PRO A 1 92 ? -23.471 -2.976 -0.098 1.00 65.81 92 PRO A O 1
ATOM 752 N N . LEU A 1 93 ? -21.960 -1.575 -1.036 1.00 60.19 93 LEU A N 1
ATOM 753 C CA . LEU A 1 93 ? -22.743 -0.375 -0.770 1.00 60.19 93 LEU A CA 1
ATOM 754 C C . LEU A 1 93 ? -24.153 -0.599 -1.338 1.00 60.19 93 LEU A C 1
ATOM 756 O O . LEU A 1 93 ? -24.255 -1.040 -2.491 1.00 60.19 93 LEU A O 1
ATOM 760 N N . PRO A 1 94 ? -25.221 -0.340 -0.559 1.00 66.44 94 PRO A N 1
ATOM 761 C CA . PRO A 1 94 ? -26.577 -0.433 -1.075 1.00 66.44 94 PRO A CA 1
ATOM 762 C C . PRO A 1 94 ? -26.655 0.396 -2.352 1.00 66.44 94 PRO A C 1
ATOM 764 O O . PRO A 1 94 ? -26.135 1.518 -2.423 1.00 66.44 94 PRO A O 1
ATOM 767 N N . ARG A 1 95 ? -27.231 -0.189 -3.403 1.00 69.19 95 ARG A N 1
ATOM 768 C CA . ARG A 1 95 ? -27.341 0.505 -4.681 1.00 69.19 95 ARG A CA 1
ATOM 769 C C . ARG A 1 95 ? -28.233 1.728 -4.471 1.00 69.19 95 ARG A C 1
ATOM 771 O O . ARG A 1 95 ? -29.131 1.680 -3.637 1.00 69.19 95 ARG A O 1
ATOM 778 N N . PRO A 1 96 ? -28.066 2.805 -5.253 1.00 69.69 96 PRO A N 1
ATOM 779 C CA . PRO A 1 96 ? -28.924 3.988 -5.146 1.00 69.69 96 PRO A CA 1
ATOM 780 C C . PRO A 1 96 ? -30.434 3.674 -5.188 1.00 69.69 96 PRO A C 1
ATOM 782 O O . PRO A 1 96 ? -31.220 4.350 -4.540 1.00 69.69 96 PRO A O 1
ATOM 785 N N . GLN A 1 97 ? -30.823 2.611 -5.897 1.00 69.94 97 GLN A N 1
ATOM 786 C CA . GLN A 1 97 ? -32.194 2.084 -5.987 1.00 69.94 97 GLN A CA 1
ATOM 787 C C . GLN A 1 97 ? -32.706 1.363 -4.725 1.00 69.94 97 GLN A C 1
ATOM 789 O O . GLN A 1 97 ? -33.891 1.083 -4.627 1.00 69.94 97 GLN A O 1
ATOM 794 N N . ASP A 1 98 ? -31.832 1.026 -3.777 1.00 74.00 98 ASP A N 1
ATOM 795 C CA . ASP A 1 98 ? -32.199 0.387 -2.509 1.00 74.00 98 ASP A CA 1
ATOM 796 C C . ASP A 1 98 ? -32.581 1.448 -1.444 1.00 74.00 98 ASP A C 1
ATOM 798 O O . ASP A 1 98 ? -33.003 1.107 -0.342 1.00 74.00 98 ASP A O 1
ATOM 802 N N . PHE A 1 99 ? -32.469 2.740 -1.788 1.00 74.62 99 PHE A N 1
ATOM 803 C CA . PHE A 1 99 ? -32.938 3.894 -1.010 1.00 74.62 99 PHE A CA 1
ATOM 804 C C . PHE A 1 99 ? -34.318 4.385 -1.488 1.00 74.62 99 PHE A C 1
ATOM 806 O O . PHE A 1 99 ? -34.567 5.590 -1.541 1.00 74.62 99 PHE A O 1
ATOM 813 N N . GLU A 1 100 ? -35.210 3.474 -1.883 1.00 71.44 100 GLU A N 1
ATOM 814 C CA . GLU A 1 100 ? -36.610 3.827 -2.148 1.00 71.44 100 GLU A CA 1
ATOM 815 C C . GLU A 1 100 ? -37.228 4.375 -0.846 1.00 71.44 100 GLU A C 1
ATOM 817 O O . GLU A 1 100 ? -37.192 3.687 0.183 1.00 71.44 100 GLU A O 1
ATOM 822 N N . PRO A 1 101 ? -37.760 5.612 -0.828 1.00 67.31 101 PRO A N 1
ATOM 823 C CA . PRO A 1 101 ? -38.488 6.098 0.330 1.00 67.31 101 PRO A CA 1
ATOM 824 C C . PRO A 1 101 ? -39.719 5.211 0.512 1.00 67.31 101 PRO A C 1
ATOM 826 O O . PRO A 1 101 ? -40.499 5.036 -0.422 1.00 67.31 101 PRO A O 1
ATOM 829 N N . SER A 1 102 ? -39.888 4.645 1.708 1.00 65.88 102 SER A N 1
ATOM 830 C CA . SER A 1 102 ? -41.107 3.928 2.075 1.00 65.88 102 SER A CA 1
ATOM 831 C C . SER A 1 102 ? -42.302 4.824 1.751 1.00 65.88 102 SER A C 1
ATOM 833 O O . SER A 1 102 ? -42.402 5.923 2.305 1.00 65.88 102 SER A O 1
ATOM 835 N N . GLU A 1 103 ? -43.159 4.389 0.823 1.00 71.25 103 GLU A N 1
ATOM 836 C CA . GLU A 1 103 ? -44.378 5.126 0.493 1.00 71.25 103 GLU A CA 1
ATOM 837 C C . GLU A 1 103 ? -45.211 5.358 1.772 1.00 71.25 103 GLU A C 1
ATOM 839 O O . GLU A 1 103 ? -45.223 4.490 2.655 1.00 71.25 103 GLU A O 1
ATOM 844 N N . PRO A 1 104 ? -45.846 6.538 1.906 1.00 71.06 104 PRO A N 1
ATOM 845 C CA . PRO A 1 104 ? -46.606 6.925 3.094 1.00 71.06 104 PRO A CA 1
ATOM 846 C C . PRO A 1 104 ? -47.866 6.085 3.334 1.00 71.06 104 PRO A C 1
ATOM 848 O O . PRO A 1 104 ? -48.515 5.662 2.349 1.00 71.06 104 PRO A O 1
#

Sequence (104 aa):
MHRPSENIRELEEAISNFIISFEGVFDHDWDMTKNCITDDCFIRDNGTFIQPGVSDESNNWWNRGSLLSAYRHLIEVLDKNNIPHSAECIQPLPRPQDFEPSEP

Secondary structure (DSSP, 8-state):
-PPPPHHHHHHHHHHHHHHHHHHIIIIITHHHHHHHHHSTTSS-TT--SSS---S-TTTT-HHHHHHHHHHHHHHHHHHHTT---STTTSPPPPPGGG-PPPP-

pLDDT: mean 85.84, std 12.39, range [51.31, 98.5]

Foldseek 3Di:
DDDDDPLVVLLVVLVVQLVVLCCVQVPVCVVVNVVLVPDCPQADDVGDLLGRVDPDNCVVNPSSVSNNVSVVSNVVSCVVVVNDDDPVPDDPDPDPVNPDPDDD